Protein AF-A0A496VK47-F1 (afdb_monomer)

Radius of gyration: 14.11 Å; Cα contacts (8 Å, |Δi|>4): 202; chains: 1; bounding box: 36×26×36 Å

Nearest PDB structures (foldseek):
  1g15-assembly1_A  TM=4.531E-01  e=7.160E-03  Escherichia coli
  2gjt-assembly3_B  TM=3.975E-01  e=1.684E-01  Homo sapiens
  2qct-assembly2_B  TM=3.594E-01  e=1.476E-01  Homo sapiens
  3omh-assembly2_B  TM=3.871E-01  e=3.472E-01  Homo sapiens
  5ahw-assembly1_B  TM=4.117E-01  e=3.043E+00  Mycolicibacterium smegmatis MC2 155

pLDDT: mean 93.36, std 8.32, range [52.44, 98.5]

Secondary structure (DSSP, 8-state):
-EEEEEEEEEEETTEEEEEEEEEETTEEEEEEEEEESSPPS-HHHHHHHHHHHHHHHHT--EEEEEEEEHHHHHHHHHHHHHHHHH-TTSPP--EEEEEEE---TT-

Structure (mmCIF, N/CA/C/O backbone):
data_AF-A0A496VK47-F1
#
_entry.id   AF-A0A496VK47-F1
#
loop_
_atom_site.group_PDB
_atom_site.id
_atom_site.type_symbol
_atom_site.label_atom_id
_atom_site.label_alt_id
_atom_site.label_comp_id
_ato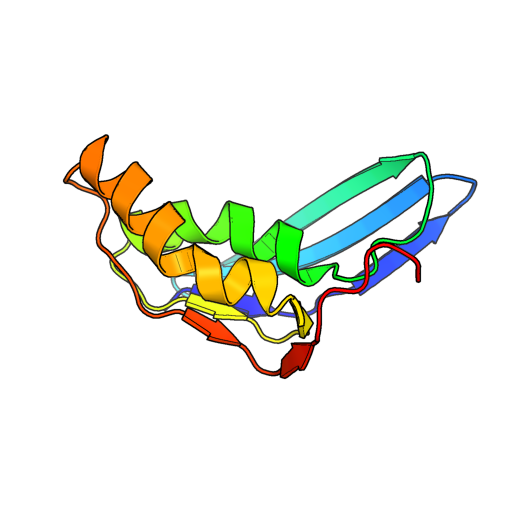m_site.label_asym_id
_atom_site.label_entity_id
_atom_site.label_seq_id
_atom_site.pdbx_PDB_ins_code
_atom_site.Cartn_x
_atom_site.Cartn_y
_atom_site.Cartn_z
_atom_site.occupancy
_atom_site.B_iso_or_equiv
_atom_site.auth_seq_id
_atom_site.auth_comp_id
_atom_site.auth_asym_id
_atom_site.auth_atom_id
_atom_site.pdbx_PDB_model_num
ATOM 1 N N . MET A 1 1 ? -4.122 9.224 8.850 1.00 93.75 1 MET A N 1
ATOM 2 C CA . MET A 1 1 ? -4.112 8.866 7.414 1.00 93.75 1 MET A CA 1
ATOM 3 C C . MET A 1 1 ? -2.728 8.342 7.087 1.00 93.75 1 MET A C 1
ATOM 5 O O . MET A 1 1 ? -1.760 8.953 7.532 1.00 93.75 1 MET A O 1
ATOM 9 N N . LEU A 1 2 ? -2.636 7.264 6.306 1.00 97.56 2 LEU A N 1
ATOM 10 C CA . LEU A 1 2 ? -1.367 6.677 5.872 1.00 97.56 2 LEU A CA 1
ATOM 11 C C . LEU A 1 2 ? -1.123 7.014 4.397 1.00 97.56 2 LEU A C 1
ATOM 13 O O . LEU A 1 2 ? -2.012 6.821 3.570 1.00 97.56 2 LEU A O 1
ATOM 17 N N . ILE A 1 3 ? 0.056 7.543 4.070 1.00 98.31 3 ILE A N 1
ATOM 18 C CA . ILE A 1 3 ? 0.401 7.987 2.710 1.00 98.31 3 ILE A CA 1
ATOM 19 C C . ILE A 1 3 ? 1.607 7.198 2.207 1.00 98.31 3 ILE A C 1
ATOM 21 O O . ILE A 1 3 ? 2.580 7.039 2.937 1.00 98.31 3 ILE A O 1
ATOM 25 N N . ILE A 1 4 ? 1.559 6.735 0.963 1.00 98.19 4 ILE A N 1
ATOM 26 C CA . ILE A 1 4 ? 2.699 6.182 0.228 1.00 98.19 4 ILE A CA 1
ATOM 27 C C . ILE A 1 4 ? 3.116 7.214 -0.817 1.00 98.19 4 ILE A C 1
ATOM 29 O O . ILE A 1 4 ? 2.290 7.594 -1.642 1.00 98.19 4 ILE A O 1
ATOM 33 N N . GLU A 1 5 ? 4.369 7.659 -0.810 1.00 98.12 5 GLU A N 1
ATOM 34 C CA . GLU A 1 5 ? 4.879 8.665 -1.752 1.00 98.12 5 GLU A CA 1
ATOM 35 C C . GLU A 1 5 ? 6.350 8.439 -2.128 1.00 98.12 5 GLU A C 1
ATOM 37 O O . GLU A 1 5 ? 7.004 7.539 -1.599 1.00 98.12 5 GLU A O 1
ATOM 42 N N . ASN A 1 6 ? 6.871 9.267 -3.044 1.00 97.06 6 ASN A N 1
ATOM 43 C CA . ASN A 1 6 ? 8.245 9.201 -3.561 1.00 97.06 6 ASN A CA 1
ATOM 44 C C . ASN A 1 6 ? 8.614 7.792 -4.049 1.00 97.06 6 ASN A C 1
ATOM 46 O O . ASN A 1 6 ? 9.642 7.232 -3.672 1.00 97.06 6 ASN A O 1
ATOM 50 N N . ILE A 1 7 ? 7.719 7.200 -4.848 1.00 96.50 7 ILE A N 1
ATOM 51 C CA . ILE A 1 7 ? 7.896 5.855 -5.393 1.00 96.50 7 ILE A CA 1
ATOM 52 C C . ILE A 1 7 ? 8.916 5.913 -6.526 1.00 96.50 7 ILE A C 1
ATOM 54 O O . ILE A 1 7 ? 8.684 6.543 -7.557 1.00 96.50 7 ILE A O 1
ATOM 58 N N . GLU A 1 8 ? 10.031 5.220 -6.345 1.00 94.81 8 GLU A N 1
ATOM 59 C CA . GLU A 1 8 ? 11.150 5.208 -7.278 1.00 94.81 8 GLU A CA 1
ATOM 60 C C . GLU A 1 8 ? 11.537 3.774 -7.630 1.00 94.81 8 GLU A C 1
ATOM 62 O O . GLU A 1 8 ? 11.433 2.864 -6.808 1.00 94.81 8 GLU A O 1
ATOM 67 N N . THR A 1 9 ? 12.003 3.579 -8.863 1.00 92.69 9 THR A N 1
ATOM 68 C CA . THR A 1 9 ? 12.546 2.306 -9.345 1.00 92.69 9 THR A CA 1
ATOM 69 C C . THR A 1 9 ? 14.001 2.509 -9.739 1.00 92.69 9 THR A C 1
ATOM 71 O O . THR A 1 9 ? 14.318 3.430 -10.488 1.00 92.69 9 THR A O 1
ATOM 74 N N . LEU A 1 10 ? 14.878 1.641 -9.249 1.00 91.00 10 LEU A N 1
ATOM 75 C CA . LEU A 1 10 ? 16.304 1.630 -9.545 1.00 91.00 10 LEU A CA 1
ATOM 76 C C . LEU A 1 10 ? 16.661 0.282 -10.177 1.00 91.00 10 LEU A C 1
ATOM 78 O O . LEU A 1 10 ? 16.316 -0.774 -9.647 1.00 91.00 10 LEU A O 1
ATOM 82 N N . ALA A 1 11 ? 17.358 0.322 -11.308 1.00 87.44 11 ALA A N 1
ATOM 83 C CA . ALA A 1 11 ? 17.931 -0.853 -11.954 1.00 87.44 11 ALA A CA 1
ATOM 84 C C . ALA A 1 11 ? 19.452 -0.795 -11.800 1.00 87.44 11 ALA A C 1
ATOM 86 O O . ALA A 1 11 ? 20.058 0.211 -12.169 1.00 87.44 11 ALA A O 1
ATOM 87 N N . ASN A 1 12 ? 20.068 -1.843 -11.254 1.00 80.19 12 ASN A N 1
ATOM 88 C CA . ASN A 1 12 ? 21.522 -1.937 -11.154 1.00 80.19 12 ASN A CA 1
ATOM 89 C C . ASN A 1 12 ? 21.977 -3.394 -11.295 1.00 80.19 12 ASN A C 1
ATOM 91 O O . ASN A 1 12 ? 21.534 -4.233 -10.513 1.00 80.19 12 ASN A O 1
ATOM 95 N N . ASP A 1 13 ? 22.839 -3.676 -12.277 1.00 72.00 13 ASP A N 1
ATOM 96 C CA . ASP A 1 13 ? 23.545 -4.953 -12.469 1.00 72.00 13 ASP A CA 1
ATOM 97 C C . ASP A 1 13 ? 22.701 -6.201 -12.123 1.00 72.00 13 ASP A C 1
ATOM 99 O O . ASP A 1 13 ? 22.938 -6.892 -11.132 1.00 72.00 13 ASP A O 1
ATOM 103 N N . GLU A 1 14 ? 21.666 -6.464 -12.934 1.00 82.44 14 GLU A N 1
ATOM 104 C CA . GLU A 1 14 ? 20.713 -7.595 -12.819 1.00 82.44 14 GLU A CA 1
ATOM 105 C C . GLU A 1 14 ? 19.734 -7.557 -11.632 1.00 82.44 14 GLU A C 1
ATOM 107 O O . GLU A 1 14 ? 18.87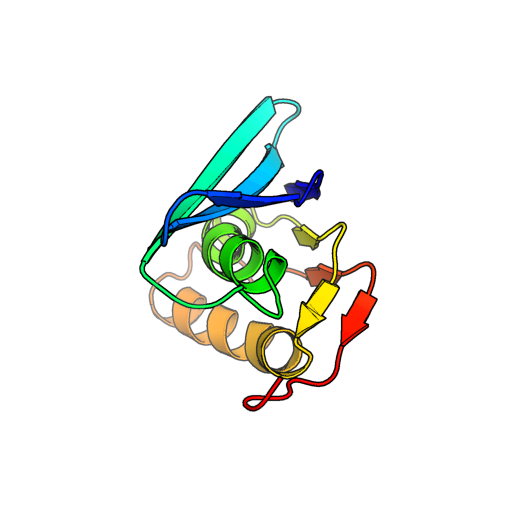4 -8.438 -11.491 1.00 82.44 14 GLU A O 1
ATOM 112 N N . ARG A 1 15 ? 19.826 -6.537 -10.775 1.00 86.31 15 ARG A N 1
ATOM 113 C CA . ARG A 1 15 ? 18.915 -6.335 -9.649 1.00 86.31 15 ARG A CA 1
ATOM 114 C C . ARG A 1 15 ? 18.014 -5.138 -9.880 1.00 86.31 15 ARG A C 1
ATOM 116 O O . ARG A 1 15 ? 18.446 -4.066 -10.300 1.00 86.31 15 ARG A O 1
ATOM 123 N N . MET A 1 16 ? 16.754 -5.335 -9.530 1.00 91.88 16 MET A N 1
ATOM 124 C CA . MET A 1 16 ? 15.758 -4.282 -9.469 1.00 91.88 16 MET A CA 1
ATOM 125 C C . MET A 1 16 ? 15.482 -3.949 -8.014 1.00 91.88 16 MET A C 1
ATOM 127 O O . MET A 1 16 ? 15.368 -4.841 -7.169 1.00 91.88 16 MET A O 1
ATOM 131 N N . GLU A 1 17 ? 15.367 -2.662 -7.734 1.00 93.75 17 GLU A N 1
ATOM 132 C CA . GLU A 1 17 ? 14.931 -2.131 -6.456 1.00 93.75 17 GLU A CA 1
ATOM 133 C C . GLU A 1 17 ? 13.774 -1.165 -6.689 1.00 93.75 17 GLU A C 1
ATOM 135 O O . GLU A 1 17 ? 13.799 -0.361 -7.621 1.00 93.75 17 GLU A O 1
ATOM 140 N N . VAL A 1 18 ? 12.757 -1.235 -5.837 1.00 94.75 18 VAL A N 1
ATOM 141 C CA . VAL A 1 18 ? 11.751 -0.178 -5.724 1.00 94.75 18 VAL A CA 1
ATOM 142 C C . VAL A 1 18 ? 11.764 0.334 -4.304 1.00 94.75 18 VAL A C 1
ATOM 144 O O . VAL A 1 18 ? 11.879 -0.453 -3.362 1.00 94.75 18 VAL A O 1
ATOM 147 N N . ARG A 1 19 ? 11.631 1.645 -4.139 1.00 96.75 19 ARG A N 1
ATOM 148 C CA . ARG A 1 19 ? 11.586 2.296 -2.829 1.00 96.75 19 ARG A CA 1
ATOM 149 C C . ARG A 1 19 ? 10.475 3.328 -2.773 1.00 96.75 19 ARG A C 1
ATOM 151 O O . ARG A 1 19 ? 10.102 3.882 -3.801 1.00 96.75 19 ARG A O 1
ATOM 158 N N . ALA A 1 20 ? 9.952 3.553 -1.578 1.00 97.94 20 ALA A N 1
ATOM 159 C CA . ALA A 1 20 ? 8.943 4.562 -1.301 1.00 97.94 20 ALA A CA 1
ATOM 160 C C . ALA A 1 20 ? 9.041 5.018 0.156 1.00 97.94 20 ALA A C 1
ATOM 162 O O . ALA A 1 20 ? 9.587 4.320 1.017 1.00 97.94 20 ALA A O 1
ATOM 163 N N . ASN A 1 21 ? 8.445 6.167 0.443 1.00 98.19 21 ASN A N 1
ATOM 164 C CA . ASN A 1 21 ? 8.201 6.627 1.799 1.00 98.19 21 ASN A CA 1
ATOM 165 C C . ASN A 1 21 ? 6.775 6.271 2.208 1.00 98.19 21 ASN A C 1
ATOM 167 O O . ASN A 1 21 ? 5.822 6.610 1.508 1.00 98.19 21 ASN A O 1
ATOM 171 N N . ILE A 1 22 ? 6.626 5.646 3.374 1.00 97.69 22 ILE A N 1
ATOM 172 C CA . ILE A 1 22 ? 5.344 5.546 4.067 1.00 97.69 22 ILE A CA 1
ATOM 173 C C . ILE A 1 22 ? 5.291 6.631 5.140 1.00 97.69 22 ILE A C 1
ATOM 175 O O . ILE A 1 22 ? 6.142 6.668 6.027 1.00 97.69 22 ILE A O 1
ATOM 179 N N . ILE A 1 23 ? 4.289 7.502 5.083 1.00 98.00 23 ILE A N 1
ATOM 180 C CA . ILE A 1 23 ? 4.046 8.544 6.079 1.00 98.00 23 ILE A CA 1
ATOM 181 C C . ILE A 1 23 ? 2.873 8.121 6.955 1.00 98.00 23 ILE A C 1
ATOM 183 O O . ILE A 1 23 ? 1.765 7.914 6.463 1.00 98.00 23 ILE A O 1
ATOM 187 N N . ALA A 1 24 ? 3.112 8.029 8.261 1.00 95.12 24 ALA A N 1
ATOM 188 C CA . ALA A 1 24 ? 2.085 7.762 9.262 1.00 95.12 24 ALA A CA 1
ATOM 189 C C . ALA A 1 24 ? 2.405 8.536 10.545 1.00 95.12 24 ALA A C 1
ATOM 191 O O . ALA A 1 24 ? 3.553 8.549 10.989 1.00 95.12 24 ALA A O 1
ATOM 192 N N . 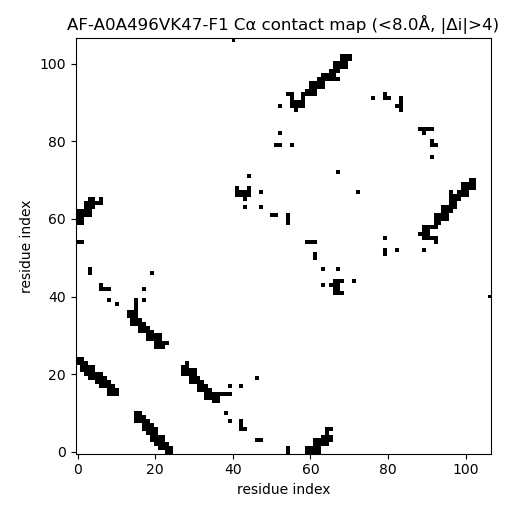ASN A 1 25 ? 1.405 9.182 11.155 1.00 93.25 25 ASN A N 1
ATOM 193 C CA . ASN A 1 25 ? 1.566 9.948 12.402 1.00 93.25 25 ASN A CA 1
ATOM 194 C C . ASN A 1 25 ? 2.743 10.948 12.372 1.00 93.25 25 ASN A C 1
ATOM 196 O O . ASN A 1 25 ? 3.536 11.010 13.312 1.00 93.25 25 ASN A O 1
ATOM 200 N N . ASN A 1 26 ? 2.886 11.698 11.271 1.00 92.50 26 ASN A N 1
ATOM 201 C CA . ASN A 1 26 ? 3.984 12.648 11.018 1.00 92.50 26 ASN A CA 1
ATOM 202 C C . ASN A 1 26 ? 5.397 12.034 11.053 1.00 92.50 26 ASN A C 1
ATOM 204 O O . ASN A 1 26 ? 6.385 12.752 11.203 1.00 92.50 26 ASN A O 1
ATOM 208 N N . LYS A 1 27 ? 5.512 10.710 10.913 1.00 96.56 27 LYS A N 1
ATOM 209 C CA . LYS A 1 27 ? 6.783 9.998 10.776 1.00 96.56 27 LYS A CA 1
ATOM 210 C C . LYS A 1 27 ? 6.905 9.425 9.375 1.00 96.56 27 LYS A C 1
ATOM 212 O O . LYS A 1 27 ? 5.919 8.965 8.805 1.00 96.56 27 LYS A O 1
ATOM 217 N N . ILE A 1 28 ? 8.128 9.448 8.855 1.00 97.69 28 ILE A N 1
ATOM 218 C CA . ILE A 1 28 ? 8.479 8.915 7.540 1.00 97.69 28 ILE A CA 1
ATOM 219 C C . ILE A 1 28 ? 9.206 7.588 7.738 1.00 97.69 28 ILE A C 1
ATOM 221 O O . ILE A 1 28 ? 10.189 7.513 8.477 1.00 97.69 28 ILE A O 1
ATOM 225 N N . TYR A 1 29 ? 8.726 6.556 7.057 1.00 97.56 29 TYR A N 1
ATOM 226 C CA . TYR A 1 29 ? 9.279 5.212 7.062 1.00 97.56 29 TYR A CA 1
ATOM 227 C C . TYR A 1 29 ? 9.743 4.867 5.641 1.00 97.56 29 TYR A C 1
ATOM 229 O O . TYR A 1 29 ? 8.900 4.589 4.786 1.00 97.56 29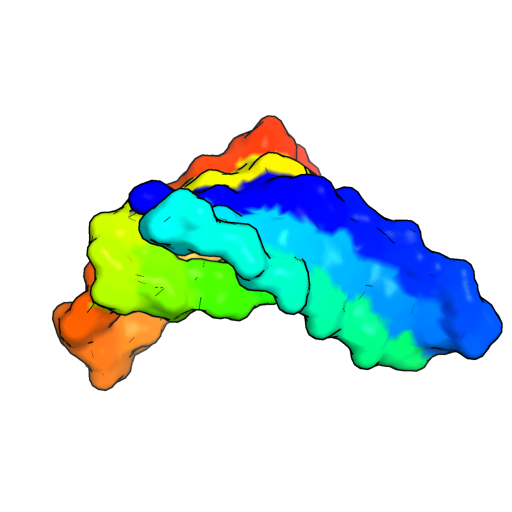 TYR A O 1
ATOM 237 N N . PRO A 1 30 ? 11.055 4.902 5.356 1.00 97.50 30 PRO A N 1
ATOM 238 C CA . PRO A 1 30 ? 11.569 4.496 4.055 1.00 97.50 30 PRO A CA 1
ATOM 239 C C . PRO A 1 30 ? 11.497 2.971 3.927 1.00 97.50 30 PRO A C 1
ATOM 241 O O . PRO A 1 30 ? 12.092 2.246 4.728 1.00 97.50 30 PRO A O 1
ATOM 244 N N . ILE A 1 31 ? 10.776 2.484 2.919 1.00 96.94 31 ILE A N 1
ATOM 245 C CA . ILE A 1 31 ? 10.632 1.058 2.617 1.00 96.94 31 ILE A CA 1
ATOM 246 C C . ILE A 1 31 ? 11.189 0.785 1.227 1.00 96.94 31 ILE A C 1
ATOM 248 O O . ILE A 1 31 ? 11.017 1.583 0.307 1.00 96.94 31 ILE A O 1
ATOM 252 N N . TRP A 1 32 ? 11.834 -0.364 1.065 1.00 96.06 32 TRP A N 1
ATOM 253 C CA . TRP A 1 32 ? 12.372 -0.805 -0.211 1.00 96.06 32 TRP A CA 1
ATOM 254 C C . TRP A 1 32 ? 12.214 -2.313 -0.379 1.00 96.06 32 TRP A C 1
ATOM 256 O O . TRP A 1 32 ? 12.219 -3.075 0.589 1.00 96.06 32 TRP A O 1
ATOM 266 N N . PHE A 1 33 ? 12.090 -2.736 -1.631 1.00 93.62 33 PHE A N 1
ATOM 267 C CA . PHE A 1 33 ? 12.088 -4.133 -2.045 1.00 93.62 33 PHE A CA 1
ATOM 268 C C . PHE A 1 33 ? 13.139 -4.321 -3.124 1.00 93.62 33 PHE A C 1
ATOM 270 O O . PHE A 1 33 ? 13.256 -3.482 -4.014 1.00 93.62 33 PHE A O 1
ATOM 277 N N . ARG A 1 34 ? 13.873 -5.435 -3.075 1.00 93.56 34 ARG A N 1
ATOM 278 C CA . ARG A 1 34 ? 14.911 -5.753 -4.057 1.00 93.56 34 ARG A CA 1
ATOM 279 C C . ARG A 1 34 ? 14.810 -7.201 -4.511 1.00 93.56 34 ARG A C 1
ATOM 281 O O . ARG A 1 34 ? 14.695 -8.094 -3.674 1.00 93.56 34 ARG A O 1
ATOM 288 N N . TRP A 1 35 ? 14.903 -7.436 -5.815 1.00 91.50 35 TRP A N 1
ATOM 289 C CA . TRP A 1 35 ? 14.865 -8.772 -6.414 1.00 91.50 35 TRP A CA 1
ATOM 290 C C . TRP A 1 35 ? 15.784 -8.863 -7.638 1.00 91.50 35 TRP A C 1
ATOM 292 O O . TRP A 1 35 ? 16.290 -7.857 -8.135 1.00 91.50 35 TRP A O 1
ATOM 302 N N . GLN A 1 36 ? 16.028 -10.089 -8.102 1.00 92.00 36 GLN A N 1
ATOM 303 C CA . GLN A 1 36 ? 16.696 -10.354 -9.377 1.00 92.00 36 GLN A CA 1
ATOM 304 C C . GLN A 1 36 ? 15.652 -10.509 -10.481 1.00 92.00 36 GLN A C 1
ATOM 306 O O . GLN A 1 36 ? 14.666 -11.223 -10.290 1.00 92.00 36 GLN A O 1
ATOM 311 N N . GLY A 1 37 ? 15.878 -9.886 -11.636 1.00 83.62 37 GLY A N 1
ATOM 312 C CA . GLY A 1 37 ? 15.029 -10.064 -12.813 1.00 83.62 37 GLY A CA 1
ATOM 313 C C . GLY A 1 37 ? 14.518 -8.761 -13.416 1.00 83.62 37 GLY A C 1
ATOM 314 O O . GLY A 1 37 ? 15.180 -7.730 -13.364 1.00 83.62 37 GLY A O 1
ATOM 315 N N . LYS A 1 38 ? 13.347 -8.840 -14.055 1.00 80.81 38 LYS A N 1
ATOM 316 C CA . LYS A 1 38 ? 12.779 -7.743 -14.846 1.00 80.81 38 LYS A CA 1
ATOM 317 C C . LYS A 1 38 ? 12.243 -6.604 -13.980 1.00 80.81 38 LYS A C 1
ATOM 319 O O . LYS A 1 38 ? 11.927 -6.789 -12.801 1.00 80.81 38 LYS A O 1
ATOM 324 N N . VAL A 1 39 ? 12.109 -5.445 -14.627 1.00 80.19 39 VAL A N 1
ATOM 325 C CA . VAL A 1 39 ? 11.490 -4.230 -14.089 1.00 80.19 39 VAL A CA 1
ATOM 326 C C . VAL A 1 39 ? 10.097 -4.539 -13.543 1.00 80.19 39 VAL A C 1
ATOM 328 O O . VAL A 1 39 ? 9.346 -5.301 -14.148 1.00 80.19 39 VAL A O 1
ATOM 331 N N . CYS A 1 40 ? 9.751 -3.951 -12.395 1.00 82.31 40 CYS A N 1
ATOM 332 C CA . CYS A 1 40 ? 8.394 -4.032 -11.869 1.00 82.31 40 CYS A CA 1
ATOM 333 C C . CYS A 1 40 ? 7.505 -3.078 -12.675 1.00 82.31 40 CYS A C 1
ATOM 335 O O . CYS A 1 40 ? 7.742 -1.871 -12.617 1.00 82.31 40 CYS A O 1
ATOM 337 N N . PRO A 1 41 ? 6.489 -3.575 -13.401 1.00 84.44 41 PRO A N 1
ATOM 338 C CA . PRO A 1 41 ? 5.627 -2.710 -14.202 1.00 84.44 41 PRO A CA 1
ATOM 339 C C . PRO A 1 41 ? 4.755 -1.792 -13.333 1.00 84.44 41 PRO A C 1
ATOM 341 O O . PRO A 1 41 ? 4.371 -0.716 -13.775 1.00 84.44 41 PRO A O 1
ATOM 344 N N . MET A 1 42 ? 4.461 -2.202 -12.092 1.00 89.75 42 MET A N 1
ATOM 345 C CA . MET A 1 42 ? 3.600 -1.480 -11.149 1.00 89.75 42 MET A CA 1
ATOM 346 C C . MET A 1 42 ? 4.272 -1.408 -9.769 1.00 89.75 42 MET A C 1
ATOM 348 O O . MET A 1 42 ? 3.896 -2.1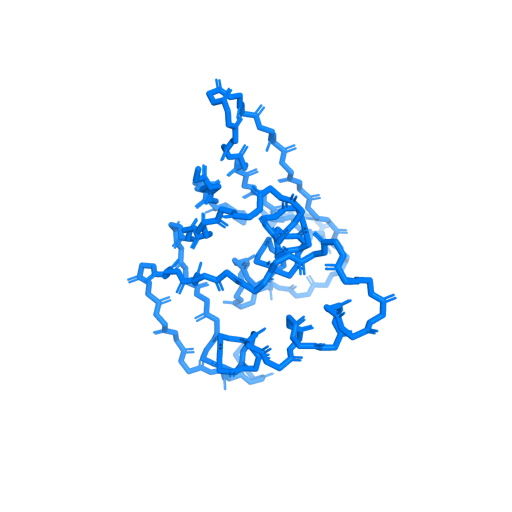46 -8.858 1.00 89.75 42 MET A O 1
ATOM 352 N N . PRO A 1 43 ? 5.290 -0.548 -9.579 1.00 92.00 43 PRO A N 1
ATOM 353 C CA . PRO A 1 43 ? 6.068 -0.510 -8.338 1.00 92.00 43 PRO A CA 1
ATOM 354 C C . PRO A 1 43 ? 5.216 -0.171 -7.106 1.00 92.00 43 PRO A C 1
ATOM 356 O O . PRO A 1 43 ? 5.508 -0.649 -6.011 1.00 92.00 43 PRO A O 1
ATOM 359 N N . ALA A 1 44 ? 4.135 0.604 -7.271 1.00 95.50 44 ALA A N 1
ATOM 360 C CA . ALA A 1 44 ? 3.255 0.975 -6.164 1.00 95.50 44 ALA A CA 1
ATOM 361 C C . ALA A 1 44 ? 2.438 -0.203 -5.606 1.00 95.50 44 ALA A C 1
ATOM 363 O O . ALA A 1 44 ? 2.046 -0.155 -4.440 1.00 95.50 44 ALA A O 1
ATOM 364 N N . ASP A 1 45 ? 2.219 -1.267 -6.387 1.00 95.06 45 ASP A N 1
ATOM 365 C CA . ASP A 1 45 ? 1.430 -2.429 -5.958 1.00 95.06 45 ASP A CA 1
ATOM 366 C C . ASP A 1 45 ? 2.058 -3.116 -4.740 1.00 95.06 45 ASP A C 1
ATOM 368 O O . ASP A 1 45 ? 1.354 -3.489 -3.800 1.00 95.06 45 ASP A O 1
ATOM 372 N N . ALA A 1 46 ? 3.390 -3.232 -4.723 1.00 94.19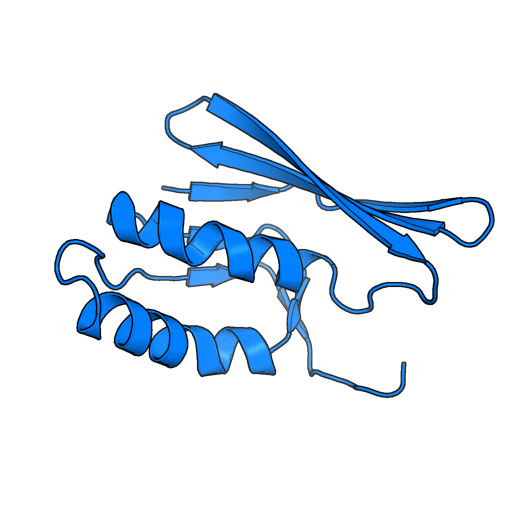 46 ALA A N 1
ATOM 373 C CA . ALA A 1 46 ? 4.119 -3.827 -3.607 1.00 94.19 46 ALA A CA 1
ATOM 374 C C . ALA A 1 46 ? 3.915 -3.024 -2.315 1.00 94.19 46 ALA A C 1
ATOM 376 O O . ALA A 1 46 ? 3.649 -3.597 -1.257 1.00 94.19 46 ALA A O 1
ATOM 377 N N . PHE A 1 47 ? 3.989 -1.694 -2.410 1.00 97.12 47 PHE A N 1
ATOM 378 C CA . PHE A 1 47 ? 3.796 -0.808 -1.265 1.00 97.12 47 PHE A CA 1
ATOM 379 C C . PHE A 1 47 ? 2.344 -0.796 -0.791 1.00 97.12 47 PHE A C 1
ATOM 381 O O . PHE A 1 47 ? 2.105 -0.855 0.412 1.00 97.12 47 PHE A O 1
ATOM 388 N N . LEU A 1 48 ? 1.373 -0.790 -1.709 1.00 97.06 48 LEU A N 1
ATOM 389 C CA . LEU A 1 48 ? -0.040 -0.918 -1.362 1.00 97.06 48 LEU A CA 1
ATOM 390 C C . LEU A 1 48 ? -0.297 -2.220 -0.592 1.00 97.06 48 LEU A C 1
ATOM 392 O O . LEU A 1 48 ? -0.884 -2.188 0.489 1.00 97.06 48 LEU A O 1
ATOM 396 N N 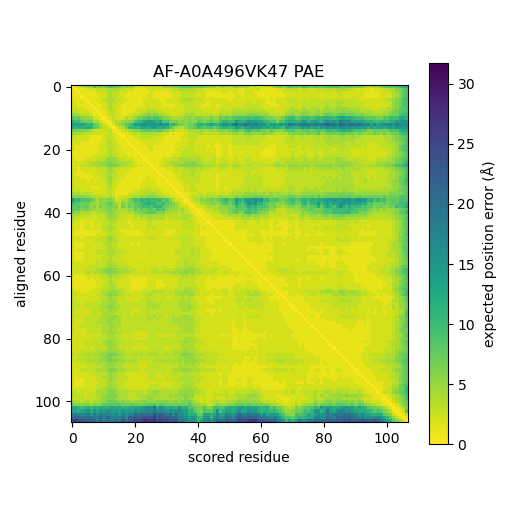. ALA A 1 49 ? 0.196 -3.351 -1.103 1.00 95.19 49 ALA A N 1
ATOM 397 C CA . ALA A 1 49 ? -0.008 -4.659 -0.487 1.00 95.19 49 ALA A CA 1
ATOM 398 C C . ALA A 1 49 ? 0.497 -4.718 0.965 1.00 95.19 49 ALA A C 1
ATOM 400 O O . ALA A 1 49 ? -0.201 -5.245 1.833 1.00 95.19 49 ALA A O 1
ATOM 401 N N . ILE A 1 50 ? 1.670 -4.142 1.257 1.00 95.62 50 ILE A N 1
ATOM 402 C CA . ILE A 1 50 ? 2.204 -4.130 2.628 1.00 95.62 50 ILE A CA 1
ATOM 403 C C . ILE A 1 50 ? 1.566 -3.065 3.526 1.00 95.62 50 ILE A C 1
ATOM 405 O O . ILE A 1 50 ? 1.561 -3.231 4.744 1.00 95.62 50 ILE A O 1
ATOM 409 N N . ALA A 1 51 ? 1.041 -1.978 2.955 1.00 97.25 51 ALA A N 1
ATOM 410 C CA . ALA A 1 51 ? 0.493 -0.850 3.702 1.00 97.25 51 ALA A CA 1
ATOM 411 C C . ALA A 1 51 ? -0.976 -1.042 4.104 1.00 97.25 51 ALA A C 1
ATOM 413 O O . ALA A 1 51 ? -1.416 -0.409 5.065 1.00 97.25 51 ALA A O 1
ATOM 414 N N . ILE A 1 52 ? -1.712 -1.943 3.436 1.00 97.75 52 ILE A N 1
ATOM 415 C CA . ILE A 1 52 ? -3.105 -2.270 3.782 1.00 97.75 52 ILE A CA 1
ATOM 416 C C . ILE A 1 52 ? -3.216 -2.677 5.254 1.00 97.75 52 ILE A C 1
ATOM 418 O O . ILE A 1 52 ? -3.971 -2.056 5.991 1.00 97.75 52 ILE A O 1
ATOM 422 N N . ILE A 1 53 ? -2.442 -3.662 5.723 1.00 97.06 53 ILE A N 1
ATOM 423 C CA . ILE A 1 53 ? -2.590 -4.175 7.097 1.00 97.06 53 ILE A CA 1
ATOM 424 C C . ILE A 1 53 ? -2.290 -3.095 8.158 1.00 97.06 53 ILE A C 1
ATOM 426 O O . ILE A 1 53 ? -3.103 -2.929 9.069 1.00 97.06 53 ILE A O 1
ATOM 430 N N . PRO A 1 54 ? -1.178 -2.332 8.088 1.00 96.88 54 PRO A N 1
ATOM 431 C CA . PRO A 1 54 ? -0.956 -1.201 8.985 1.00 96.88 54 PRO A CA 1
ATOM 432 C C . PRO A 1 54 ? -2.083 -0.164 8.953 1.00 96.88 54 PRO A C 1
ATOM 434 O O . PRO A 1 54 ? -2.516 0.276 10.015 1.00 96.88 54 PRO A O 1
ATOM 437 N N . ALA A 1 55 ? -2.592 0.199 7.773 1.00 97.88 55 ALA A N 1
ATOM 438 C CA . ALA A 1 55 ? -3.681 1.166 7.657 1.00 97.88 55 ALA A CA 1
ATOM 439 C C . ALA A 1 55 ? -4.983 0.635 8.286 1.00 97.88 55 ALA A C 1
ATOM 441 O O . ALA A 1 55 ? -5.623 1.343 9.062 1.00 97.88 55 ALA A O 1
ATOM 442 N N . MET A 1 56 ? -5.303 -0.646 8.064 1.00 98.38 56 MET A N 1
ATOM 44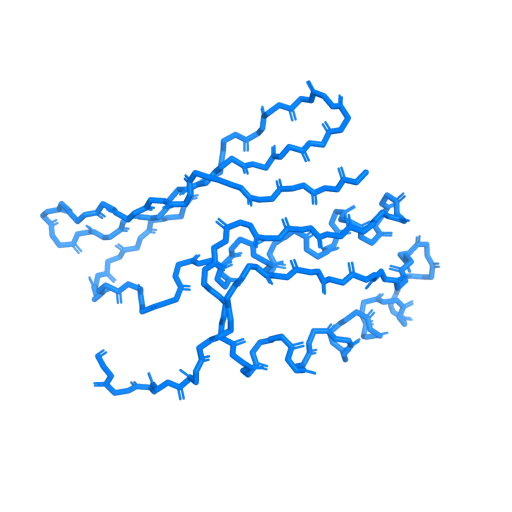3 C CA . MET A 1 56 ? -6.417 -1.336 8.720 1.00 98.38 56 MET A CA 1
ATOM 444 C C . MET A 1 56 ? -6.273 -1.356 10.249 1.00 98.38 56 MET A C 1
ATOM 446 O O . MET A 1 56 ? -7.250 -1.120 10.957 1.00 98.38 56 MET A O 1
ATOM 450 N N . ARG A 1 57 ? -5.065 -1.608 10.779 1.00 97.75 57 ARG A N 1
ATOM 451 C CA . ARG A 1 57 ? -4.786 -1.568 12.231 1.00 97.75 57 ARG A CA 1
ATOM 452 C C . ARG A 1 57 ? -4.996 -0.186 12.832 1.00 97.75 57 ARG A C 1
ATOM 454 O O . ARG A 1 57 ? -5.435 -0.079 13.970 1.00 97.75 57 ARG A O 1
ATOM 461 N N . LEU A 1 58 ? -4.640 0.855 12.087 1.00 96.19 58 LEU A N 1
ATOM 462 C CA . LEU A 1 58 ? -4.829 2.239 12.511 1.00 96.19 58 LEU A CA 1
ATOM 463 C C . LEU A 1 58 ? -6.280 2.710 12.319 1.00 96.19 58 LEU A C 1
ATOM 465 O O . LEU A 1 58 ? -6.664 3.720 12.900 1.00 96.19 58 LEU A O 1
ATOM 469 N N . GLY A 1 59 ? -7.081 1.995 11.522 1.00 97.44 59 GLY A N 1
ATOM 470 C CA . GLY A 1 59 ? -8.418 2.434 11.120 1.00 97.44 59 GLY A CA 1
ATOM 471 C C . GLY A 1 59 ? -8.388 3.670 10.224 1.00 97.44 59 GLY A C 1
ATOM 472 O O . GLY A 1 59 ? -9.330 4.457 10.214 1.00 97.44 59 GLY A O 1
ATOM 473 N N . GLU A 1 60 ? -7.289 3.874 9.499 1.00 96.38 60 GLU A N 1
ATOM 474 C CA . GLU A 1 60 ? -7.047 5.091 8.739 1.00 96.38 60 GLU A CA 1
ATOM 475 C C . GLU A 1 60 ? -7.097 4.849 7.236 1.00 96.38 60 GLU A C 1
ATOM 477 O O . GLU A 1 60 ? -6.597 3.845 6.733 1.00 96.38 60 GLU A O 1
ATOM 482 N N . LYS A 1 61 ? -7.616 5.839 6.504 1.00 97.81 61 LYS A N 1
ATOM 483 C CA . LYS A 1 61 ? -7.538 5.889 5.042 1.00 97.81 61 LYS A CA 1
ATOM 484 C C . LYS A 1 61 ? -6.092 5.752 4.555 1.00 97.81 61 LYS A C 1
ATOM 486 O O . LYS A 1 61 ? -5.188 6.399 5.100 1.00 97.81 61 LYS A O 1
ATOM 491 N N . LEU A 1 62 ? -5.919 4.973 3.489 1.00 98.44 62 LEU A N 1
ATOM 492 C CA . LEU A 1 62 ? -4.663 4.786 2.770 1.00 98.44 62 LEU A CA 1
ATOM 493 C C . LEU A 1 62 ? -4.659 5.608 1.477 1.00 98.44 62 LEU A C 1
ATOM 495 O O . LEU A 1 62 ? -5.585 5.511 0.677 1.00 98.44 62 LEU A O 1
ATOM 499 N N . VAL A 1 63 ? -3.612 6.400 1.257 1.00 98.44 63 VAL A N 1
ATOM 500 C CA . VAL A 1 63 ? -3.422 7.201 0.040 1.00 98.44 63 VAL A CA 1
ATOM 501 C C . VAL A 1 63 ? -2.131 6.781 -0.653 1.00 98.44 63 VAL A C 1
ATOM 503 O O . VAL A 1 63 ? -1.070 6.792 -0.035 1.00 98.44 63 VAL A O 1
ATOM 506 N N . VAL A 1 64 ? -2.197 6.446 -1.940 1.00 98.12 64 VAL A N 1
ATOM 507 C CA . VAL A 1 64 ? -1.031 6.070 -2.749 1.00 98.12 64 VAL A CA 1
ATOM 508 C C . VAL A 1 64 ? -0.756 7.138 -3.801 1.00 98.12 64 VAL A C 1
ATOM 510 O O . VAL A 1 64 ? -1.495 7.278 -4.778 1.00 98.12 64 VAL A O 1
ATOM 513 N N . LYS A 1 65 ? 0.345 7.871 -3.623 1.00 97.56 65 LYS A N 1
ATOM 514 C CA . LYS A 1 65 ? 0.866 8.861 -4.571 1.00 97.56 65 LYS A CA 1
ATOM 515 C C . LYS A 1 65 ? 1.692 8.184 -5.660 1.00 97.56 65 LYS A C 1
ATOM 517 O O . LYS A 1 65 ? 2.913 8.309 -5.725 1.00 97.56 65 LYS A O 1
ATOM 522 N N . GLY A 1 66 ? 1.013 7.378 -6.473 1.00 94.25 66 GLY A N 1
ATOM 523 C CA . GLY A 1 66 ? 1.628 6.582 -7.525 1.00 94.25 66 GLY A CA 1
ATOM 524 C C . GLY A 1 66 ? 0.623 5.829 -8.389 1.00 94.25 66 GLY A C 1
ATOM 525 O O . GLY A 1 66 ? -0.590 5.994 -8.264 1.00 94.25 66 GLY A O 1
ATOM 526 N N . GLN A 1 67 ? 1.161 5.008 -9.291 1.00 94.00 67 GLN A N 1
ATOM 527 C CA . GLN A 1 67 ? 0.387 4.201 -10.232 1.00 94.00 67 GLN A CA 1
ATOM 528 C C . GLN A 1 67 ? 0.165 2.803 -9.665 1.00 94.00 67 GLN A C 1
ATOM 530 O O . GLN A 1 67 ? 1.131 2.073 -9.457 1.00 94.00 67 GLN A O 1
ATOM 535 N N . VAL A 1 68 ? -1.096 2.445 -9.439 1.00 95.44 68 VAL A N 1
ATOM 536 C CA . VAL A 1 68 ? -1.505 1.129 -8.931 1.00 95.44 68 VAL A CA 1
ATOM 537 C C . VAL A 1 68 ? -2.260 0.382 -10.024 1.00 95.44 68 VAL A C 1
ATOM 539 O O . VAL A 1 68 ? -3.009 0.985 -10.802 1.00 95.44 68 VAL A O 1
ATOM 542 N N . SER A 1 69 ? -2.088 -0.937 -10.083 1.00 95.25 69 SER A N 1
ATOM 543 C CA . SER A 1 69 ? -2.849 -1.760 -11.014 1.00 95.25 69 SER A CA 1
ATOM 544 C C . SER A 1 69 ? -4.334 -1.805 -10.650 1.00 95.25 69 SER A C 1
ATOM 546 O O . SER A 1 69 ? -4.727 -1.979 -9.493 1.00 95.25 69 SER A O 1
ATOM 548 N N . GLU A 1 70 ? -5.187 -1.719 -11.668 1.00 94.88 70 GLU A N 1
ATOM 549 C CA . GLU A 1 70 ? -6.638 -1.849 -11.513 1.00 94.88 70 GLU A CA 1
ATOM 550 C C . GLU A 1 70 ? -7.013 -3.170 -10.836 1.00 94.88 70 GLU A C 1
ATOM 552 O O . GLU A 1 70 ? -7.868 -3.206 -9.953 1.00 94.88 70 GLU A O 1
ATOM 557 N N . LYS A 1 71 ? -6.319 -4.256 -11.196 1.00 94.19 71 LYS A N 1
ATOM 558 C CA . LYS A 1 71 ? -6.550 -5.584 -10.630 1.00 94.19 71 LYS A CA 1
ATOM 559 C C . LYS A 1 71 ? -6.332 -5.601 -9.118 1.00 94.19 71 LYS A C 1
ATOM 561 O O . LYS A 1 71 ? -7.167 -6.160 -8.405 1.00 94.19 71 LYS A O 1
ATOM 5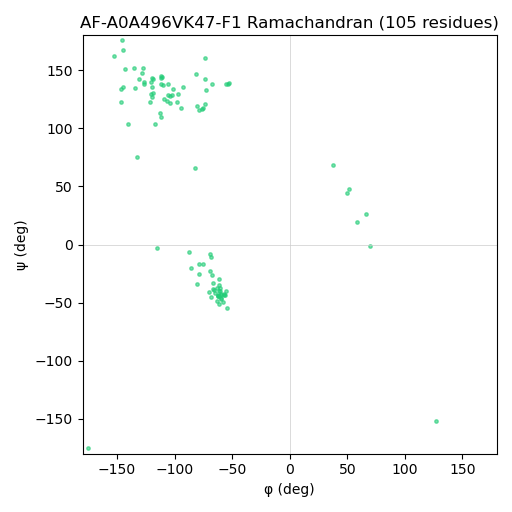66 N N . LEU A 1 72 ? -5.238 -5.018 -8.621 1.00 95.00 72 LEU A N 1
ATOM 567 C CA . LEU A 1 72 ? -4.977 -4.977 -7.183 1.00 95.00 72 LEU A CA 1
ATOM 568 C C . LEU A 1 72 ? -5.986 -4.075 -6.472 1.00 95.00 72 LEU A C 1
ATOM 570 O O . LEU A 1 72 ? -6.548 -4.480 -5.455 1.00 95.00 72 LEU A O 1
ATOM 574 N N . LEU A 1 73 ? -6.263 -2.892 -7.023 1.00 95.94 73 LEU A N 1
ATOM 575 C CA . LEU A 1 73 ? -7.203 -1.956 -6.415 1.00 95.94 73 LEU A CA 1
ATOM 576 C C . LEU A 1 73 ? -8.622 -2.537 -6.340 1.00 95.94 73 LEU A C 1
ATOM 578 O O . LEU A 1 73 ? -9.243 -2.480 -5.281 1.00 95.94 73 LEU A O 1
ATOM 582 N N . HIS A 1 74 ? -9.108 -3.170 -7.410 1.00 95.62 74 HIS A N 1
ATOM 583 C CA . HIS A 1 74 ? -10.429 -3.804 -7.452 1.00 95.62 74 HIS A CA 1
ATOM 584 C C . HIS A 1 74 ? -10.572 -4.921 -6.408 1.00 95.62 74 HIS A C 1
ATOM 586 O O . HIS A 1 74 ? -11.616 -5.068 -5.779 1.00 95.62 74 HIS A O 1
ATOM 592 N N . ASN A 1 75 ? -9.503 -5.690 -6.181 1.00 96.88 75 ASN A N 1
ATOM 593 C CA . ASN A 1 75 ? -9.502 -6.775 -5.198 1.00 96.88 75 ASN A CA 1
ATOM 594 C C . ASN A 1 75 ? -9.133 -6.320 -3.779 1.00 96.88 75 ASN A C 1
ATOM 596 O O . ASN A 1 75 ? -9.230 -7.115 -2.844 1.00 96.88 75 ASN A O 1
ATOM 600 N N . SER A 1 76 ? -8.735 -5.060 -3.590 1.00 96.94 76 SER A N 1
ATOM 601 C CA . SER A 1 76 ? -8.251 -4.560 -2.301 1.00 96.94 76 SER A CA 1
ATOM 602 C C . SER A 1 76 ? -9.308 -4.663 -1.203 1.00 96.94 76 SER A C 1
ATOM 604 O O . SER A 1 76 ? -8.991 -5.099 -0.100 1.00 96.94 76 SER A O 1
ATOM 606 N N . TYR A 1 77 ? -10.576 -4.379 -1.512 1.00 97.62 77 TYR A N 1
ATOM 607 C CA . TYR A 1 77 ? -11.679 -4.564 -0.568 1.00 97.62 77 TYR A CA 1
ATOM 608 C C . TYR A 1 77 ? -11.796 -6.026 -0.123 1.00 97.62 77 TYR A C 1
ATOM 610 O O . TYR A 1 77 ? -11.902 -6.313 1.066 1.00 97.62 77 TYR A O 1
ATOM 618 N N . LYS A 1 78 ? -11.684 -6.974 -1.062 1.00 98.06 78 LYS A N 1
ATOM 619 C CA . LYS A 1 78 ? -11.768 -8.400 -0.736 1.00 98.06 78 LYS A CA 1
ATOM 620 C C . LYS A 1 78 ? -10.601 -8.867 0.131 1.00 98.06 78 LYS A C 1
ATOM 622 O O . LYS A 1 78 ? -10.793 -9.658 1.051 1.00 98.06 78 LYS A O 1
ATOM 627 N N . ILE A 1 79 ? -9.400 -8.362 -0.146 1.00 97.50 79 ILE A N 1
ATOM 628 C CA . ILE A 1 79 ? -8.204 -8.611 0.667 1.00 97.50 79 ILE A CA 1
ATOM 629 C C . ILE A 1 79 ? -8.437 -8.117 2.102 1.00 97.50 79 ILE A C 1
ATOM 631 O O . ILE A 1 79 ? -8.178 -8.851 3.055 1.00 97.50 79 ILE A O 1
ATOM 635 N N . GLN A 1 80 ? -8.987 -6.911 2.261 1.00 98.50 80 GLN A N 1
ATOM 636 C CA . GLN A 1 80 ? -9.337 -6.356 3.568 1.00 98.50 80 GLN A CA 1
ATOM 637 C C . GLN A 1 80 ? -10.392 -7.194 4.301 1.00 98.50 80 GLN A C 1
ATOM 639 O O . GLN A 1 80 ? -10.215 -7.478 5.483 1.00 98.50 80 GLN A O 1
ATOM 644 N N . GLU A 1 81 ? -11.452 -7.646 3.620 1.00 98.50 81 GLU A N 1
ATOM 645 C CA . GLU A 1 81 ? -12.463 -8.530 4.220 1.00 98.50 81 GLU A CA 1
ATOM 646 C C . GLU A 1 81 ? -11.846 -9.820 4.771 1.00 98.50 81 GLU A C 1
ATOM 648 O O . GLU A 1 81 ? -12.195 -10.249 5.872 1.00 98.50 81 GLU A O 1
ATOM 653 N N . ILE A 1 82 ? -10.922 -10.437 4.023 1.00 98.38 82 ILE A N 1
ATOM 654 C CA . ILE A 1 82 ? -10.229 -11.658 4.453 1.00 98.38 82 ILE A CA 1
ATOM 655 C C . ILE A 1 82 ? -9.445 -11.382 5.736 1.00 98.38 82 ILE A C 1
ATOM 657 O O . ILE A 1 82 ? -9.636 -12.088 6.728 1.00 98.38 82 ILE A O 1
ATOM 661 N N . TYR A 1 83 ? -8.623 -10.331 5.758 1.00 98.31 83 TYR A N 1
ATOM 662 C CA . TYR A 1 83 ? -7.855 -9.980 6.953 1.00 98.31 83 TYR A CA 1
ATOM 663 C C . TYR A 1 83 ? -8.751 -9.626 8.143 1.00 98.31 83 TYR A C 1
ATOM 665 O O . TYR A 1 83 ? -8.523 -10.137 9.236 1.00 98.31 83 TYR A O 1
ATOM 673 N N . HIS A 1 84 ? -9.809 -8.841 7.935 1.00 98.31 84 HIS A N 1
ATOM 674 C CA . HIS A 1 84 ? -10.785 -8.510 8.975 1.00 98.31 84 HIS A CA 1
ATOM 675 C C . HIS A 1 84 ? -11.509 -9.755 9.516 1.00 98.31 84 HIS A C 1
ATOM 677 O O . HIS A 1 84 ? -11.831 -9.834 10.701 1.00 98.31 84 HIS A O 1
ATOM 683 N N . SER A 1 85 ? -11.766 -10.753 8.664 1.00 98.44 85 SER A N 1
ATOM 684 C CA . SER A 1 85 ? -12.387 -12.011 9.090 1.00 98.44 85 SER A CA 1
ATOM 685 C C . SER A 1 85 ? -11.481 -12.832 10.012 1.00 98.44 85 SER A C 1
ATOM 687 O O . SER A 1 85 ? -11.987 -13.487 10.924 1.00 98.44 85 SER A O 1
ATOM 689 N N . PHE A 1 86 ? -10.161 -12.766 9.802 1.00 98.06 86 PHE A N 1
ATOM 690 C CA . PHE A 1 86 ? -9.158 -13.431 10.637 1.00 98.06 86 PHE A CA 1
ATOM 691 C C . PHE A 1 86 ? -8.846 -12.647 11.914 1.00 98.06 86 PHE A C 1
ATOM 693 O O . PHE A 1 86 ? -8.589 -13.252 12.951 1.00 98.06 86 PHE A O 1
ATOM 700 N N . ASP A 1 87 ? -8.890 -11.318 11.852 1.00 98.25 87 ASP A N 1
ATOM 701 C CA . ASP A 1 87 ? -8.631 -10.429 12.978 1.00 98.25 87 ASP A CA 1
ATOM 702 C C . ASP A 1 87 ? -9.611 -9.249 12.957 1.00 98.25 87 ASP A C 1
ATOM 704 O O . ASP A 1 87 ? -9.465 -8.288 12.199 1.00 98.25 87 ASP A O 1
ATOM 708 N N . ARG A 1 88 ? -10.611 -9.310 13.843 1.00 98.06 88 ARG A N 1
ATOM 709 C CA . ARG A 1 88 ? -11.670 -8.295 13.949 1.00 98.06 88 ARG A CA 1
ATOM 710 C C . ARG A 1 88 ? -11.180 -6.942 14.465 1.00 98.06 88 ARG A C 1
ATOM 712 O O . ARG A 1 88 ? -11.945 -5.985 14.394 1.00 98.06 88 ARG A O 1
ATOM 719 N N . SER A 1 89 ? -9.944 -6.844 14.966 1.00 98.25 89 SER A N 1
ATOM 720 C CA . SER A 1 89 ? -9.342 -5.556 15.332 1.00 98.25 89 SER A CA 1
ATOM 721 C C . SER A 1 89 ? -8.899 -4.738 14.112 1.00 98.25 89 SER A C 1
ATOM 723 O O . SER A 1 89 ? -8.705 -3.529 14.221 1.00 98.25 89 SER A O 1
ATOM 725 N N . LEU A 1 90 ? -8.770 -5.370 12.940 1.00 98.44 90 LEU A N 1
ATOM 726 C CA . LEU A 1 90 ? -8.420 -4.705 11.688 1.00 98.44 90 LEU A CA 1
ATOM 727 C C . LEU A 1 90 ? -9.654 -4.040 11.086 1.00 98.44 90 LEU A C 1
ATOM 729 O O . LEU A 1 90 ? -10.608 -4.726 10.746 1.00 98.44 90 LEU A O 1
ATOM 733 N N . SER A 1 91 ? -9.653 -2.726 10.909 1.00 98.31 91 SER A N 1
ATOM 734 C CA . SER A 1 91 ? -10.782 -2.027 10.283 1.00 98.31 91 SER A CA 1
ATOM 735 C C . SER A 1 91 ? -10.716 -2.126 8.761 1.00 98.31 91 SER A C 1
ATOM 737 O O . SER A 1 91 ? -9.628 -2.107 8.192 1.00 98.31 91 SER A O 1
ATOM 739 N N . ILE A 1 92 ? -11.867 -2.185 8.090 1.00 98.31 92 ILE A N 1
ATOM 740 C CA . ILE A 1 92 ? -11.933 -1.932 6.645 1.00 98.31 92 ILE A CA 1
ATOM 741 C C . ILE A 1 92 ? -11.742 -0.426 6.431 1.00 98.31 92 ILE A C 1
ATOM 743 O O . ILE A 1 92 ? -12.350 0.382 7.131 1.00 98.31 92 ILE A O 1
ATOM 747 N N . ILE A 1 93 ? -10.883 -0.063 5.488 1.00 98.38 93 ILE A N 1
ATOM 748 C CA . ILE A 1 93 ? -10.439 1.300 5.211 1.00 98.38 93 ILE A CA 1
ATOM 749 C C . ILE A 1 93 ? -10.621 1.659 3.735 1.00 98.38 93 ILE A C 1
ATOM 751 O O . ILE A 1 93 ? -10.536 0.812 2.839 1.00 98.38 93 ILE A O 1
ATOM 755 N N . ASP A 1 94 ? -10.809 2.953 3.488 1.00 98.12 94 ASP A N 1
ATOM 756 C CA . ASP A 1 94 ? -10.796 3.512 2.140 1.00 98.12 94 ASP A CA 1
ATOM 757 C C . ASP A 1 94 ? -9.369 3.576 1.590 1.00 98.12 94 ASP A C 1
ATOM 759 O O . ASP A 1 94 ? -8.417 3.916 2.303 1.00 98.12 94 ASP A O 1
ATOM 763 N N . ILE A 1 95 ? -9.237 3.304 0.292 1.00 98.38 95 ILE A N 1
ATOM 764 C CA . ILE A 1 95 ? -7.975 3.394 -0.442 1.00 98.38 95 ILE A CA 1
ATOM 765 C C . ILE A 1 95 ? -8.155 4.389 -1.585 1.00 98.38 95 ILE A C 1
ATOM 767 O O . ILE A 1 95 ? -9.020 4.218 -2.440 1.00 98.38 95 ILE A O 1
ATOM 771 N N . GLU A 1 96 ? -7.325 5.426 -1.603 1.00 97.94 96 GLU A N 1
ATOM 772 C CA . GLU A 1 96 ? -7.239 6.400 -2.690 1.00 97.94 96 GLU A CA 1
ATOM 773 C C . GLU A 1 96 ? -5.902 6.244 -3.410 1.00 97.94 96 GLU A C 1
ATOM 775 O O . GLU A 1 96 ? -4.859 6.084 -2.776 1.00 97.94 96 GLU A O 1
ATOM 780 N N . VAL A 1 97 ? -5.924 6.311 -4.738 1.00 97.19 97 VAL A N 1
ATOM 781 C CA . VAL A 1 97 ? -4.720 6.239 -5.569 1.00 97.19 97 VAL A CA 1
ATOM 782 C C . VAL A 1 97 ? -4.731 7.388 -6.570 1.00 97.19 97 VAL A C 1
ATOM 784 O O . VAL A 1 97 ? -5.787 7.734 -7.096 1.00 97.19 97 VAL A O 1
ATOM 787 N N . ASP A 1 98 ? -3.566 7.968 -6.855 1.00 95.25 98 ASP A N 1
ATOM 788 C CA . ASP A 1 98 ? -3.464 9.080 -7.812 1.00 95.25 98 ASP A CA 1
ATOM 789 C C . ASP A 1 98 ? -3.783 8.639 -9.248 1.00 95.25 98 ASP A C 1
ATOM 791 O O . ASP A 1 98 ? -4.387 9.385 -10.020 1.00 95.25 98 ASP A O 1
ATOM 795 N N . LYS A 1 99 ? -3.351 7.431 -9.633 1.00 94.12 99 LYS A N 1
ATOM 796 C CA . LYS A 1 99 ? -3.575 6.904 -10.979 1.00 94.12 99 LYS A CA 1
ATOM 797 C C . LYS A 1 99 ? -3.771 5.395 -10.965 1.00 94.12 99 LYS A C 1
ATOM 799 O O . LYS A 1 99 ? -2.990 4.655 -10.370 1.00 94.12 99 LYS A O 1
ATOM 804 N N . ILE A 1 100 ? -4.789 4.954 -11.693 1.00 94.75 100 ILE A N 1
ATOM 805 C CA . ILE A 1 100 ? -5.079 3.544 -11.946 1.00 94.75 100 ILE A CA 1
ATOM 806 C C . ILE A 1 100 ? -4.588 3.213 -13.351 1.00 94.75 100 ILE A C 1
ATOM 808 O O . ILE A 1 100 ? -4.843 3.972 -14.290 1.00 94.75 100 ILE A O 1
ATOM 812 N N . LEU A 1 101 ? -3.881 2.096 -13.497 1.00 91.50 101 LEU A N 1
ATOM 813 C CA . LEU A 1 101 ? -3.485 1.571 -14.800 1.00 91.50 101 LEU A CA 1
ATOM 814 C C . LEU A 1 101 ? -4.070 0.172 -15.027 1.00 91.50 101 LEU A C 1
ATOM 816 O O . LEU A 1 101 ? -4.118 -0.624 -14.082 1.00 91.50 101 LEU A O 1
ATOM 820 N N . PRO A 1 102 ? -4.471 -0.161 -16.269 1.00 88.25 102 PRO A N 1
ATOM 821 C CA . PRO A 1 102 ? -4.813 -1.530 -16.625 1.00 88.25 102 PRO A CA 1
ATOM 822 C C . PRO A 1 102 ? -3.637 -2.449 -16.301 1.00 88.25 102 PRO A C 1
ATOM 824 O O . PRO A 1 102 ? -2.478 -2.106 -16.540 1.00 88.25 102 PRO A O 1
ATOM 827 N N . TRP A 1 103 ? -3.928 -3.619 -15.744 1.00 75.25 103 TRP A N 1
ATOM 828 C CA . TRP A 1 103 ? -2.894 -4.618 -15.512 1.00 75.25 103 TRP A CA 1
ATOM 829 C C . TRP A 1 103 ? -2.583 -5.348 -16.823 1.00 75.25 103 TRP A C 1
ATOM 831 O O . TRP A 1 103 ? -3.448 -6.054 -17.342 1.00 75.25 103 TRP A O 1
ATOM 841 N N . ASP A 1 104 ? -1.357 -5.201 -17.329 1.00 74.19 104 ASP A N 1
ATOM 842 C CA . ASP A 1 104 ? -0.843 -5.971 -18.465 1.00 74.19 104 ASP A CA 1
ATOM 843 C C . ASP A 1 104 ? 0.283 -6.910 -17.988 1.00 74.19 104 ASP A C 1
ATOM 845 O O . ASP A 1 104 ? 1.335 -6.434 -17.555 1.00 74.19 104 ASP A O 1
ATOM 849 N N . PRO A 1 105 ? 0.088 -8.241 -18.023 1.00 62.28 105 PRO A N 1
ATOM 850 C CA . PRO A 1 105 ? 1.117 -9.196 -17.625 1.00 62.28 105 PRO A CA 1
ATOM 851 C C . PRO A 1 105 ? 2.323 -9.281 -18.574 1.00 62.28 105 PRO A C 1
ATOM 853 O O . PRO A 1 105 ? 3.261 -10.010 -18.248 1.00 62.28 105 PRO A O 1
ATOM 856 N N . ILE A 1 106 ? 2.291 -8.631 -19.746 1.00 55.94 106 ILE A N 1
ATOM 857 C CA . ILE A 1 106 ? 3.229 -8.897 -20.854 1.00 55.94 106 ILE A CA 1
ATOM 858 C C . ILE A 1 106 ? 4.152 -7.699 -21.177 1.00 55.94 106 ILE A C 1
ATOM 860 O O . ILE A 1 106 ? 5.055 -7.847 -22.001 1.00 55.94 106 ILE A O 1
ATOM 864 N N . ALA A 1 107 ? 3.995 -6.550 -20.509 1.00 52.44 107 ALA A N 1
ATOM 865 C CA . ALA A 1 107 ? 4.873 -5.383 -20.689 1.00 52.44 107 ALA A CA 1
ATOM 866 C C . ALA A 1 107 ? 6.310 -5.593 -20.163 1.00 52.44 107 ALA A C 1
ATOM 868 O O . ALA A 1 107 ? 6.485 -6.189 -19.073 1.00 52.44 107 ALA A O 1
#

Sequence (107 aa):
MLIIENIETLANDERMEVRANIIANNKIYPIWFRWQGKVCPMPADAFLAIAIIPAMRLGEKLVVKGQVSEKLLHNSYKIQEIYHSFDRSLSIIDIEVDKILPWDPIA

Foldseek 3Di:
DKEWDPWDWDDDDQKIKIWIWIDDPNDTDIDMDMDGDDDDPFSQLVVLVVVQQVCQLVVHEYEYAGEHEPVSVVCVQVVQVVVCVVPVSGHRHHYHYPHYDHDDPPD

Solvent-accessible surface area (backbone atoms only — not comparable to full-atom values): 6043 Å² total; per-residue (Å²): 99,34,37,38,34,76,69,47,79,48,81,54,96,69,32,29,33,36,36,31,35,38,36,46,92,96,39,80,44,82,47,72,50,74,49,77,57,76,82,70,92,45,62,41,43,63,55,49,66,66,43,48,60,59,23,15,59,69,60,23,43,35,37,35,59,41,50,32,35,43,64,58,60,72,44,42,63,58,54,42,51,53,51,27,72,79,36,78,78,34,38,84,58,58,77,48,63,75,37,77,39,84,73,66,96,81,122

Mean predicted aligned error: 3.8 Å